Protein AF-A0A8J2PSC1-F1 (afdb_monomer_lite)

Organism: NCBI:txid39272

pLDDT: mean 85.99, std 9.08, range [53.31, 95.19]

Secondary structure (DSSP, 8-state):
--TT--HHHHHHHHHHHHH-HHHHHHHHHHHHHHH--SS-HHHHHHHHHHHHHHTTTTTTTS-GGGG--HHHHTTHHHHHHHHHHHHHHTT-

Sequence (92 aa):
DILELTEKKLEDAIQEIIGNPSYRSSVKKLSTLYRDQKQEPVDTAIFWTEYLLRHKGARHLRSAARNLNFFQYHSLDVIGFIIGLLLCIAGF

Foldseek 3Di:
DVVPDDPVVVVVVVCVCVVDCVNVVVVVVVVVVVCPDPDDPVVVVVVVVVVCVVCVRPPVPPPPLVVDDPCVNVVVVVVVVVVVVVVVVVPD

Structure (mmCIF, N/CA/C/O backbone):
data_AF-A0A8J2PSC1-F1
#
_entry.id   AF-A0A8J2PSC1-F1
#
loop_
_atom_site.group_PDB
_atom_site.id
_atom_site.type_symbol
_atom_site.label_atom_id
_atom_site.label_alt_id
_atom_site.label_comp_id
_atom_site.label_asym_id
_atom_site.label_entity_id
_atom_site.label_seq_id
_atom_site.pdbx_PDB_ins_code
_atom_site.Cartn_x
_atom_site.Cartn_y
_atom_site.Cartn_z
_atom_site.occupancy
_atom_site.B_iso_or_equiv
_atom_site.auth_seq_id
_atom_site.auth_comp_id
_atom_site.auth_asym_id
_atom_site.auth_atom_id
_atom_site.pdbx_PDB_model_num
ATOM 1 N N . ASP A 1 1 ? 6.936 -13.043 12.257 1.00 53.31 1 ASP A N 1
ATOM 2 C CA . ASP A 1 1 ? 5.718 -12.230 12.462 1.00 53.31 1 ASP A CA 1
ATOM 3 C C . ASP A 1 1 ? 4.356 -12.885 12.284 1.00 53.31 1 ASP A C 1
ATOM 5 O O . ASP A 1 1 ? 3.390 -12.300 12.739 1.00 53.31 1 ASP A O 1
ATOM 9 N N . ILE A 1 2 ? 4.229 -14.114 11.776 1.00 60.62 2 ILE A N 1
ATOM 10 C CA . ILE A 1 2 ? 2.997 -14.920 11.977 1.00 60.62 2 ILE A CA 1
ATOM 11 C C . ILE A 1 2 ? 3.137 -15.955 13.105 1.00 60.62 2 ILE A C 1
ATOM 13 O O . ILE A 1 2 ? 2.144 -16.422 13.645 1.00 60.62 2 ILE A O 1
ATOM 17 N N . LEU A 1 3 ? 4.376 -16.268 13.500 1.00 68.50 3 LEU A N 1
ATOM 18 C CA . LEU A 1 3 ? 4.700 -17.229 14.563 1.00 68.50 3 LEU A CA 1
ATOM 19 C C . LEU A 1 3 ? 4.513 -16.665 15.986 1.00 68.50 3 LEU A C 1
ATOM 21 O O . LEU A 1 3 ? 4.522 -17.426 16.944 1.00 68.50 3 LEU A O 1
ATOM 25 N N . GLU A 1 4 ? 4.336 -15.348 16.127 1.00 74.50 4 GLU A N 1
ATOM 26 C CA . GLU A 1 4 ? 4.129 -14.671 17.418 1.00 74.50 4 GLU A CA 1
ATOM 27 C C . GLU A 1 4 ? 2.653 -14.382 17.743 1.00 74.50 4 GLU A C 1
ATOM 29 O O . GLU A 1 4 ? 2.354 -13.751 18.762 1.00 74.50 4 GLU A O 1
ATOM 34 N N . LEU A 1 5 ? 1.722 -14.802 16.882 1.00 78.25 5 LEU A N 1
ATOM 35 C CA . LEU A 1 5 ? 0.299 -14.557 17.082 1.00 78.25 5 LEU A CA 1
ATOM 36 C C . LEU A 1 5 ? -0.244 -15.526 18.145 1.00 78.25 5 LEU A C 1
ATOM 38 O O . LEU A 1 5 ? -0.586 -16.669 17.855 1.00 78.25 5 LEU A O 1
ATOM 42 N N . THR A 1 6 ? -0.277 -15.083 19.399 1.00 87.75 6 THR A N 1
ATOM 43 C CA . THR A 1 6 ? -0.861 -15.836 20.520 1.00 87.75 6 THR A CA 1
ATOM 44 C C . THR A 1 6 ? -2.317 -15.426 20.732 1.00 87.75 6 THR A C 1
ATOM 46 O O . THR A 1 6 ? -2.656 -14.263 20.524 1.00 87.75 6 THR A O 1
ATOM 49 N N . GLU A 1 7 ? -3.159 -16.348 21.210 1.00 86.12 7 GLU A N 1
ATOM 50 C CA . GLU A 1 7 ? -4.571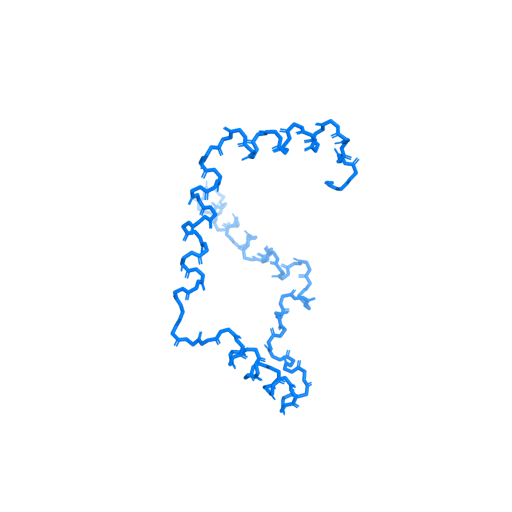 -16.100 21.557 1.00 86.12 7 GLU A CA 1
ATOM 51 C C . GLU A 1 7 ? -4.745 -14.835 22.408 1.00 86.12 7 GLU A C 1
ATOM 53 O O . GLU A 1 7 ? -5.508 -13.946 22.047 1.00 86.12 7 GLU A O 1
ATOM 58 N N . LYS A 1 8 ? -3.929 -14.689 23.457 1.00 87.50 8 LYS A N 1
ATOM 59 C CA . LYS A 1 8 ? -3.953 -13.518 24.337 1.00 87.50 8 LYS A CA 1
ATOM 60 C C . LYS A 1 8 ? -3.654 -12.199 23.614 1.00 87.50 8 LYS A C 1
ATOM 62 O O . LYS A 1 8 ? -4.365 -11.226 23.810 1.00 87.50 8 LYS A O 1
ATOM 67 N N . LYS A 1 9 ? -2.642 -12.163 22.734 1.00 87.38 9 LYS A N 1
ATOM 68 C CA . LYS A 1 9 ? -2.323 -10.955 21.946 1.00 87.38 9 LYS A CA 1
ATOM 69 C C . LYS A 1 9 ? -3.473 -10.581 21.006 1.00 87.38 9 LYS A C 1
ATOM 71 O O . LYS A 1 9 ? -3.712 -9.400 20.777 1.00 87.38 9 LYS A O 1
ATOM 76 N N . LEU A 1 10 ? -4.158 -11.578 20.443 1.00 89.31 10 LEU A N 1
ATOM 77 C CA . LEU A 1 10 ? -5.323 -11.353 19.591 1.00 89.31 10 LEU A CA 1
ATOM 78 C C . LEU A 1 10 ? -6.507 -10.816 20.404 1.00 89.31 10 LEU A C 1
ATOM 80 O O . LEU A 1 10 ? -7.150 -9.864 19.971 1.00 89.31 10 LEU A O 1
ATOM 84 N N . GLU A 1 11 ? -6.775 -11.397 21.572 1.00 92.25 11 GLU A N 1
ATOM 85 C CA . GLU A 1 11 ? -7.831 -10.941 22.477 1.00 92.25 11 GLU A CA 1
ATOM 86 C C . GLU A 1 11 ? -7.591 -9.500 22.941 1.00 92.25 11 GLU A C 1
ATOM 88 O O . GLU A 1 11 ? -8.478 -8.658 22.791 1.00 92.25 11 GLU A O 1
ATOM 93 N N . ASP A 1 12 ? -6.377 -9.196 23.406 1.00 91.19 12 ASP A N 1
ATOM 94 C CA . ASP A 1 12 ? -5.980 -7.857 23.849 1.00 91.19 12 ASP A CA 1
ATOM 95 C C . ASP A 1 12 ? -6.154 -6.828 22.716 1.00 91.19 12 ASP A C 1
ATOM 97 O O . ASP A 1 12 ? -6.746 -5.766 22.914 1.00 91.19 12 ASP A O 1
ATOM 101 N N . ALA A 1 13 ? -5.726 -7.166 21.493 1.00 89.25 13 ALA A N 1
ATOM 102 C CA . ALA A 1 13 ? -5.881 -6.297 20.327 1.00 89.25 13 ALA A CA 1
ATOM 103 C C . ALA A 1 13 ? -7.356 -6.072 19.945 1.00 89.25 13 ALA A C 1
ATOM 105 O O . ALA A 1 13 ? -7.747 -4.963 19.577 1.00 89.25 13 ALA A O 1
ATOM 106 N N . ILE A 1 14 ? -8.202 -7.105 20.032 1.00 89.88 14 ILE A N 1
ATOM 107 C CA . ILE A 1 14 ? -9.641 -6.974 19.768 1.00 89.88 14 ILE A CA 1
ATOM 108 C C . ILE A 1 14 ? -10.290 -6.070 20.821 1.00 89.88 14 ILE A C 1
ATOM 110 O O . ILE A 1 14 ? -11.062 -5.175 20.464 1.00 89.88 14 ILE A O 1
ATOM 114 N N . GLN A 1 15 ? -9.967 -6.268 22.101 1.00 92.69 15 GLN A N 1
ATOM 115 C CA . GLN A 1 15 ? -10.481 -5.431 23.184 1.00 92.69 15 GLN A CA 1
ATOM 116 C C . GLN A 1 15 ? -10.035 -3.972 23.032 1.00 92.69 15 GLN A C 1
ATOM 118 O O . GLN A 1 15 ? -10.849 -3.069 23.223 1.00 92.69 15 GLN A O 1
ATOM 123 N N . GLU A 1 16 ? -8.794 -3.725 22.611 1.00 91.94 16 GLU A N 1
ATOM 124 C CA . GLU A 1 16 ? -8.286 -2.381 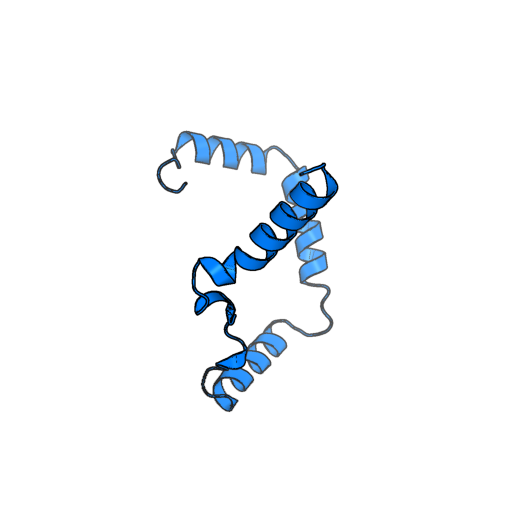22.322 1.00 91.94 16 GLU A CA 1
ATOM 125 C C . GLU A 1 16 ? -9.071 -1.704 21.187 1.00 91.94 16 GLU A C 1
ATOM 127 O O . GLU A 1 16 ? -9.534 -0.569 21.334 1.00 91.94 16 GLU A O 1
ATOM 132 N N . ILE A 1 17 ? -9.279 -2.407 20.069 1.00 91.69 17 ILE A N 1
ATOM 133 C CA . ILE A 1 17 ? -9.999 -1.872 18.904 1.00 91.69 17 ILE A CA 1
ATOM 134 C C . ILE A 1 17 ? -11.464 -1.566 19.245 1.00 91.69 17 ILE A C 1
ATOM 136 O O . ILE A 1 17 ? -12.005 -0.557 18.787 1.00 91.69 17 ILE A O 1
ATOM 140 N N . ILE A 1 18 ? -12.118 -2.425 20.034 1.00 91.38 18 ILE A N 1
ATOM 141 C CA . ILE A 1 18 ? -13.512 -2.230 20.457 1.00 91.38 18 ILE A CA 1
ATOM 142 C C . ILE A 1 18 ? -13.614 -1.113 21.504 1.00 91.38 18 ILE A C 1
ATOM 144 O O . ILE A 1 18 ? -14.538 -0.300 21.446 1.00 91.38 18 ILE A O 1
ATOM 148 N N . GLY A 1 19 ? -12.675 -1.065 22.451 1.00 90.00 19 GLY A N 1
ATOM 149 C CA . GLY A 1 19 ? -12.681 -0.121 23.566 1.00 90.00 19 GLY A CA 1
ATOM 150 C C . GLY A 1 19 ? -12.301 1.304 23.171 1.00 90.00 19 GLY A C 1
ATOM 151 O O . GLY A 1 19 ? -12.770 2.257 23.794 1.00 90.00 19 GLY A O 1
ATOM 152 N N . ASN A 1 20 ? -11.489 1.481 22.126 1.00 92.69 20 ASN A N 1
ATOM 153 C CA . ASN A 1 20 ? -11.023 2.794 21.700 1.00 92.69 20 ASN A CA 1
ATOM 154 C C . ASN A 1 20 ? -11.802 3.316 20.468 1.00 92.69 20 ASN A C 1
ATOM 156 O O . ASN A 1 20 ? -11.583 2.871 19.335 1.00 92.69 20 ASN A O 1
ATOM 160 N N . PRO A 1 21 ? -12.664 4.342 20.628 1.00 90.19 21 PRO A N 1
ATOM 161 C CA . PRO A 1 21 ? -13.478 4.875 19.533 1.00 90.19 21 PRO A CA 1
ATOM 162 C C . PRO A 1 21 ? -12.657 5.557 18.423 1.00 90.19 21 PRO A C 1
ATOM 164 O O . PRO A 1 21 ? -13.176 5.766 17.319 1.00 90.19 21 PRO A O 1
ATOM 167 N N . SER A 1 22 ? -11.381 5.879 18.673 1.00 92.19 22 SER A N 1
ATOM 168 C CA . SER A 1 22 ? -10.470 6.457 17.680 1.00 92.19 22 SER A CA 1
ATOM 169 C C . SER A 1 22 ? -10.323 5.559 16.450 1.00 92.19 22 SER A C 1
ATOM 171 O O . SER A 1 22 ? -10.427 6.053 15.321 1.00 92.19 22 SER A O 1
ATOM 173 N N . TYR A 1 23 ? -10.206 4.237 16.640 1.00 90.62 23 TYR A N 1
ATOM 174 C CA . TYR A 1 23 ? -10.115 3.275 15.535 1.00 90.62 23 TYR A CA 1
ATOM 175 C C . TYR A 1 23 ? -11.358 3.333 14.652 1.00 90.62 23 TYR A C 1
ATOM 177 O O . TYR A 1 23 ? -11.255 3.479 13.433 1.00 90.62 23 TYR A O 1
ATOM 185 N N . ARG A 1 24 ? -12.550 3.329 15.260 1.00 90.56 24 ARG A N 1
ATOM 186 C CA . ARG A 1 24 ? -13.816 3.428 14.525 1.00 90.56 24 ARG A CA 1
ATOM 187 C C . ARG A 1 24 ? -13.924 4.738 13.745 1.00 90.56 24 ARG A C 1
ATOM 189 O O . ARG A 1 24 ? -14.357 4.728 12.593 1.00 90.56 24 ARG A O 1
ATOM 196 N N . SER A 1 25 ? -13.540 5.861 14.353 1.00 93.06 25 SER A N 1
ATOM 197 C CA . SER A 1 25 ? -13.587 7.172 13.693 1.00 93.06 25 SER A CA 1
ATOM 198 C C . SER A 1 25 ? -12.616 7.263 12.509 1.00 93.06 25 SER A C 1
ATOM 200 O O . SER A 1 25 ? -12.995 7.738 11.436 1.00 93.06 25 SER A O 1
ATOM 202 N N . SER A 1 26 ? -11.409 6.714 12.664 1.00 93.44 26 SER A N 1
ATOM 203 C CA . SER A 1 26 ? -10.376 6.674 11.629 1.00 93.44 26 SER A CA 1
ATOM 204 C C . SER A 1 26 ? -10.793 5.784 10.462 1.00 93.44 26 SER A C 1
ATOM 206 O O . SER A 1 26 ? -10.733 6.215 9.311 1.00 93.44 26 SER A O 1
ATOM 208 N N . VAL A 1 27 ? -11.314 4.585 10.747 1.00 93.44 27 VAL A N 1
ATOM 209 C CA . VAL A 1 27 ? -11.840 3.668 9.723 1.00 93.44 27 VAL A CA 1
ATOM 210 C C . VAL A 1 27 ? -13.028 4.287 8.993 1.00 93.44 27 VAL A C 1
ATOM 212 O O . VAL A 1 27 ? -13.119 4.182 7.773 1.00 93.44 27 VAL A O 1
ATOM 215 N N . LYS A 1 28 ? -13.924 4.988 9.698 1.00 95.00 28 LYS A N 1
ATOM 216 C CA . LYS A 1 28 ? -15.051 5.681 9.063 1.00 95.00 28 LYS A CA 1
ATOM 217 C C . LYS A 1 28 ? -14.576 6.793 8.128 1.00 95.00 28 LYS A C 1
ATOM 219 O O . LYS A 1 28 ? -15.060 6.874 7.005 1.00 95.00 28 LYS A O 1
ATOM 224 N N . LYS A 1 29 ? -13.611 7.613 8.558 1.00 95.19 29 LYS A N 1
ATOM 225 C CA . LYS A 1 29 ? -13.012 8.664 7.721 1.00 95.19 29 LYS A CA 1
ATOM 226 C C . LYS A 1 29 ? -12.347 8.073 6.478 1.00 95.19 29 LYS A C 1
ATOM 228 O O . LYS A 1 29 ? -12.585 8.557 5.375 1.00 95.19 29 LYS A O 1
ATOM 233 N N . LEU A 1 30 ? -11.565 7.008 6.655 1.00 94.12 30 LEU A N 1
ATOM 234 C CA . LEU A 1 30 ? -10.930 6.284 5.557 1.00 94.12 30 LEU A CA 1
ATOM 235 C C . LEU A 1 30 ? -11.971 5.694 4.598 1.00 94.12 30 LEU A C 1
ATOM 237 O O . LEU A 1 30 ? -11.822 5.813 3.389 1.00 94.12 30 LEU A O 1
ATOM 241 N N . SER A 1 31 ? -13.050 5.113 5.124 1.00 93.25 31 SER A N 1
ATOM 242 C CA . SER A 1 31 ? -14.140 4.563 4.316 1.00 93.25 31 SER A CA 1
ATOM 243 C C . SER A 1 31 ? -14.831 5.633 3.474 1.00 93.25 31 SER A C 1
ATOM 245 O O . SER A 1 31 ? -15.133 5.370 2.312 1.00 93.25 31 SER A O 1
ATOM 247 N N . THR A 1 32 ? -15.064 6.827 4.027 1.00 93.50 32 THR A N 1
ATOM 248 C CA . THR A 1 32 ? -15.630 7.949 3.268 1.00 93.50 32 THR A CA 1
ATOM 249 C C . THR A 1 32 ? -14.696 8.374 2.142 1.00 93.50 32 THR A C 1
ATOM 251 O O . THR A 1 32 ? -15.140 8.451 1.006 1.00 93.50 32 THR A O 1
ATOM 254 N N . LEU A 1 33 ? -13.406 8.574 2.434 1.00 91.81 33 LEU A N 1
ATOM 255 C CA . LEU A 1 33 ? -12.397 8.930 1.427 1.00 91.81 33 LEU A CA 1
ATOM 256 C C . LEU A 1 33 ? -12.275 7.876 0.322 1.00 91.81 33 LEU A C 1
ATOM 258 O O . LEU A 1 33 ? -12.168 8.222 -0.844 1.00 91.81 33 LEU A O 1
ATOM 262 N N . TYR A 1 34 ? -12.317 6.590 0.676 1.00 87.44 34 TYR A N 1
ATOM 263 C CA . TYR A 1 34 ? -12.231 5.500 -0.296 1.00 87.44 34 TYR A CA 1
ATOM 264 C C . TYR A 1 34 ? -13.452 5.439 -1.222 1.00 87.44 34 TYR A C 1
ATOM 266 O O . TYR A 1 34 ? -13.336 5.074 -2.384 1.00 87.44 34 TYR A O 1
ATOM 274 N N . ARG A 1 35 ? -14.637 5.793 -0.714 1.00 88.75 35 ARG A N 1
ATOM 275 C CA . ARG A 1 35 ? -15.869 5.862 -1.515 1.00 88.75 35 ARG A CA 1
ATOM 276 C C . ARG A 1 35 ? -15.994 7.165 -2.301 1.00 88.75 35 ARG A C 1
ATOM 278 O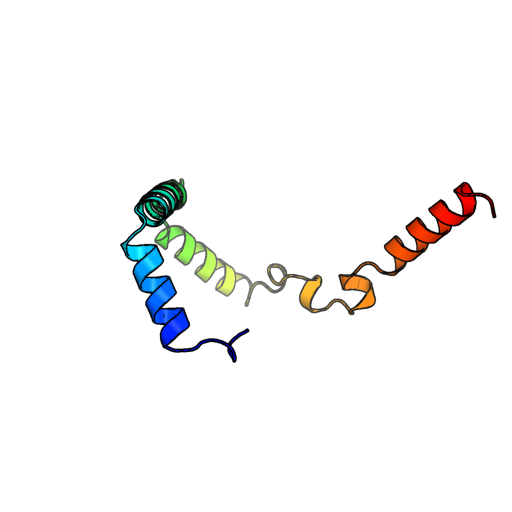 O . ARG A 1 35 ? -16.778 7.212 -3.242 1.00 88.75 35 ARG A O 1
ATOM 285 N N . ASP A 1 36 ? -15.236 8.193 -1.929 1.00 89.25 36 ASP A N 1
ATOM 286 C CA . ASP A 1 36 ? -15.175 9.486 -2.609 1.00 89.25 36 ASP A CA 1
ATOM 287 C C . ASP A 1 36 ? -14.282 9.404 -3.856 1.00 89.25 36 ASP A C 1
ATOM 289 O O . ASP A 1 36 ? -13.209 9.998 -3.959 1.00 89.25 36 ASP A O 1
ATOM 293 N N . GLN A 1 37 ? -14.717 8.589 -4.811 1.00 85.00 37 GLN A N 1
ATOM 294 C CA . GLN A 1 37 ? -14.061 8.398 -6.095 1.00 85.00 37 GLN A CA 1
ATOM 295 C C . GLN A 1 37 ? -15.032 8.718 -7.232 1.00 85.00 37 GLN A C 1
ATOM 297 O O . GLN A 1 37 ? -16.221 8.422 -7.164 1.00 85.00 37 GLN A O 1
ATOM 302 N N . LYS A 1 38 ? -14.514 9.338 -8.301 1.00 84.06 38 LYS A N 1
ATOM 303 C CA . LYS A 1 38 ? -15.325 9.810 -9.441 1.00 84.06 38 LYS A CA 1
ATOM 304 C C . LYS A 1 38 ? -15.994 8.683 -10.230 1.00 84.06 38 LYS A C 1
ATOM 306 O O . LYS A 1 38 ? -16.996 8.931 -10.891 1.00 84.06 38 LYS A O 1
ATOM 311 N N . GLN A 1 39 ? -15.408 7.488 -10.213 1.00 86.31 39 GLN A N 1
ATOM 312 C CA . GLN A 1 39 ? -15.932 6.305 -10.888 1.00 86.31 39 GLN A CA 1
ATOM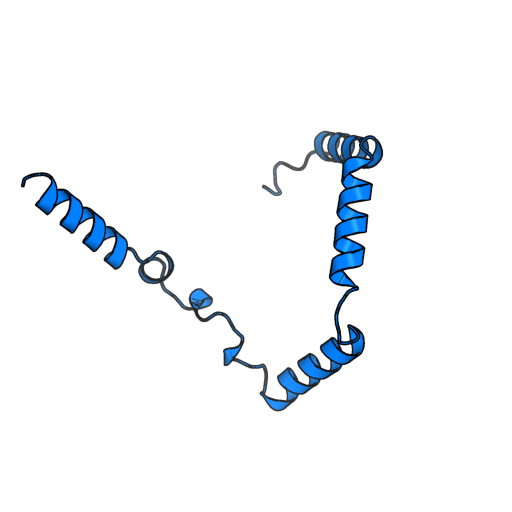 313 C C . GLN A 1 39 ? -16.388 5.275 -9.867 1.00 86.31 39 GLN A C 1
ATOM 315 O O . GLN A 1 39 ? -15.767 5.095 -8.816 1.00 86.31 39 GLN A O 1
ATOM 320 N N . GLU A 1 40 ? -17.460 4.575 -10.211 1.00 89.25 40 GLU A N 1
ATOM 321 C CA . GLU A 1 40 ? -18.009 3.519 -9.383 1.00 89.25 40 GLU A CA 1
ATOM 322 C C . GLU A 1 40 ? -17.019 2.320 -9.340 1.00 89.25 40 GLU A C 1
ATOM 324 O O . GLU A 1 40 ? -16.317 2.039 -10.327 1.00 89.25 40 GLU A O 1
ATOM 329 N N . PRO A 1 41 ? -16.836 1.668 -8.174 1.00 87.50 41 PRO A N 1
ATOM 330 C CA . PRO A 1 41 ? -15.864 0.584 -8.024 1.00 87.50 41 PRO A CA 1
ATOM 331 C C . PRO A 1 41 ? -16.073 -0.607 -8.970 1.00 87.50 41 PRO A C 1
ATOM 333 O O . PRO A 1 41 ? -15.087 -1.186 -9.433 1.00 87.50 41 PRO A O 1
ATOM 336 N N . VAL A 1 42 ? -17.321 -0.980 -9.268 1.00 90.31 42 VAL A N 1
ATOM 337 C CA . VAL A 1 42 ? -17.658 -2.066 -10.200 1.00 90.31 42 VAL A CA 1
ATOM 338 C C . VAL A 1 42 ? -17.276 -1.677 -11.621 1.00 90.31 42 VAL A C 1
ATOM 340 O O . VAL A 1 42 ? -16.604 -2.464 -12.286 1.00 90.31 42 VAL A O 1
ATOM 343 N N . ASP A 1 43 ? -17.582 -0.456 -12.061 1.00 92.31 43 ASP A N 1
ATOM 344 C CA . ASP A 1 43 ? -17.160 0.031 -13.383 1.00 92.31 43 ASP A CA 1
ATOM 345 C C . ASP A 1 43 ? -15.632 -0.010 -13.540 1.00 92.31 43 ASP A C 1
ATOM 347 O O . ASP A 1 43 ? -15.092 -0.444 -14.562 1.00 92.31 43 ASP A O 1
ATOM 351 N N . THR A 1 44 ? -14.913 0.380 -12.485 1.00 90.31 44 THR A N 1
ATOM 352 C CA . THR A 1 44 ? -13.446 0.319 -12.445 1.00 90.31 44 THR A CA 1
ATOM 353 C C . THR A 1 44 ? -12.947 -1.127 -12.551 1.00 90.31 44 THR A C 1
ATOM 355 O O . THR A 1 44 ? -12.006 -1.412 -13.295 1.00 90.31 44 THR A O 1
ATOM 358 N N . ALA A 1 45 ? -13.585 -2.064 -11.845 1.00 92.19 45 ALA A N 1
ATOM 359 C CA . ALA A 1 45 ? -13.238 -3.482 -11.894 1.00 92.19 45 ALA A CA 1
ATOM 360 C C . ALA A 1 45 ? -13.522 -4.112 -13.269 1.00 92.19 45 ALA A C 1
ATOM 362 O O . ALA A 1 45 ? -12.707 -4.903 -13.756 1.00 92.19 45 ALA A O 1
ATOM 363 N N . ILE A 1 46 ? -14.628 -3.735 -13.920 1.00 93.94 46 ILE A N 1
ATOM 364 C CA . ILE A 1 46 ? -14.950 -4.152 -15.292 1.00 93.94 46 ILE A CA 1
ATOM 365 C C . ILE A 1 46 ? -13.863 -3.650 -16.240 1.00 93.94 46 ILE A C 1
ATOM 367 O O . ILE A 1 46 ? -13.266 -4.450 -16.964 1.00 93.94 46 ILE A O 1
ATOM 371 N N . PHE A 1 47 ? -13.526 -2.358 -16.172 1.00 92.44 47 PHE A N 1
ATOM 372 C CA . PHE A 1 47 ? -12.479 -1.768 -17.001 1.00 92.44 47 PHE A CA 1
ATOM 373 C C . PHE A 1 47 ? -11.145 -2.515 -16.871 1.00 92.44 47 PHE A C 1
ATOM 375 O O . PHE A 1 47 ? -10.553 -2.893 -17.884 1.00 92.44 47 PHE A O 1
ATOM 382 N N . TRP A 1 48 ? -10.674 -2.771 -15.645 1.00 89.62 48 TRP A N 1
ATOM 383 C CA . TRP A 1 48 ? -9.401 -3.467 -15.429 1.00 89.62 48 TRP A CA 1
ATOM 384 C C . TRP A 1 48 ? -9.446 -4.932 -15.865 1.00 89.62 48 TRP A C 1
ATOM 386 O O . TRP A 1 48 ? -8.467 -5.422 -16.431 1.00 89.62 48 TRP A O 1
ATOM 396 N N . THR A 1 49 ? -10.574 -5.618 -15.666 1.00 91.19 49 THR A N 1
ATOM 397 C CA . THR A 1 49 ? -10.784 -6.985 -16.167 1.00 91.19 49 THR A CA 1
ATOM 398 C C . THR A 1 49 ? -10.683 -7.031 -17.688 1.00 91.19 49 THR A C 1
ATOM 400 O O . THR A 1 49 ? -9.913 -7.818 -18.242 1.00 91.19 49 THR A O 1
ATOM 403 N N . GLU A 1 50 ? -11.401 -6.154 -18.385 1.00 92.31 50 GLU A N 1
ATOM 404 C CA . GLU A 1 50 ? -11.334 -6.083 -19.840 1.00 92.31 50 GLU A CA 1
ATOM 405 C C . GLU A 1 50 ? -9.948 -5.667 -20.338 1.00 92.31 50 GLU A C 1
ATOM 407 O O . GLU A 1 50 ? -9.460 -6.191 -21.339 1.00 92.31 50 GLU A O 1
ATOM 412 N N . TYR A 1 51 ? -9.289 -4.739 -19.643 1.00 89.75 51 TYR A N 1
ATOM 413 C CA . TYR A 1 51 ? -7.929 -4.314 -19.955 1.00 89.75 51 TYR A CA 1
ATOM 414 C C . TYR A 1 51 ? -6.943 -5.485 -19.854 1.00 89.75 51 TYR A C 1
ATOM 416 O O . TYR A 1 51 ? -6.132 -5.703 -20.756 1.00 89.75 51 TYR A O 1
ATOM 424 N N . LEU A 1 52 ? -7.046 -6.293 -18.796 1.00 89.50 52 LEU A N 1
ATOM 425 C CA . LEU A 1 52 ? -6.239 -7.500 -18.616 1.00 89.50 52 LEU A CA 1
ATOM 426 C C . LEU A 1 52 ? -6.464 -8.514 -19.743 1.00 89.50 52 LEU A C 1
ATOM 428 O O . LEU A 1 52 ? -5.487 -9.078 -20.246 1.00 89.50 52 LEU A O 1
ATOM 432 N N . LEU A 1 53 ? -7.718 -8.713 -20.161 1.00 89.00 53 LEU A N 1
ATOM 433 C CA . LEU A 1 53 ? -8.076 -9.603 -21.269 1.00 89.00 53 LEU A CA 1
ATOM 434 C C . LEU A 1 53 ? -7.535 -9.085 -22.611 1.00 89.00 53 LEU A C 1
ATOM 436 O O . LEU A 1 53 ? -6.872 -9.832 -23.334 1.00 89.00 53 LEU A O 1
ATOM 440 N N . ARG A 1 54 ? -7.735 -7.795 -22.916 1.00 89.75 54 ARG A N 1
ATOM 441 C CA . ARG A 1 54 ? -7.240 -7.147 -24.145 1.00 89.75 54 ARG A CA 1
ATOM 442 C C . ARG A 1 54 ? -5.716 -7.196 -24.257 1.00 89.75 54 ARG A C 1
ATOM 444 O O . ARG A 1 54 ? -5.186 -7.404 -25.345 1.00 89.75 54 ARG A O 1
ATOM 451 N N . HIS A 1 55 ? -5.010 -7.062 -23.137 1.00 87.81 55 HIS A N 1
ATOM 452 C CA . HIS A 1 55 ? -3.546 -7.017 -23.096 1.00 87.81 55 HIS A CA 1
ATOM 453 C C . HIS A 1 55 ? -2.896 -8.316 -22.593 1.00 87.81 55 HIS A C 1
ATOM 455 O O . HIS A 1 55 ? -1.746 -8.284 -22.150 1.00 87.81 55 HIS A O 1
ATOM 461 N N . LYS A 1 56 ? -3.610 -9.455 -22.655 1.00 82.12 56 LYS A N 1
ATOM 462 C CA . LYS A 1 56 ? -3.113 -10.809 -22.326 1.00 82.12 56 LYS A CA 1
ATOM 463 C C . LYS A 1 56 ? -2.274 -10.846 -21.036 1.00 82.12 56 LYS A C 1
ATOM 465 O O . LYS A 1 56 ? -1.142 -11.329 -21.022 1.00 82.12 56 LYS A O 1
ATOM 470 N N . GLY A 1 57 ? -2.831 -10.299 -19.953 1.00 75.50 57 GLY A N 1
ATOM 471 C CA . GLY A 1 57 ? -2.211 -10.305 -18.623 1.00 75.50 57 GLY A CA 1
ATOM 472 C C . GLY A 1 57 ? -1.334 -9.093 -18.297 1.00 75.50 57 GLY A C 1
ATOM 473 O O . GLY A 1 57 ? -0.596 -9.150 -17.315 1.00 75.50 57 GLY A O 1
ATOM 474 N N . ALA A 1 58 ? -1.405 -8.023 -19.105 1.00 77.94 58 ALA A N 1
ATOM 475 C CA . ALA A 1 58 ? -0.828 -6.701 -18.834 1.00 77.94 58 ALA A CA 1
ATOM 476 C C . ALA A 1 58 ? 0.581 -6.779 -18.222 1.00 77.94 58 ALA A C 1
ATOM 478 O O . ALA A 1 58 ? 0.847 -6.304 -17.116 1.00 77.94 58 ALA A O 1
ATOM 479 N N . ARG A 1 59 ? 1.496 -7.446 -18.937 1.00 66.50 59 ARG A N 1
ATOM 480 C CA . ARG A 1 59 ? 2.844 -7.768 -18.442 1.00 66.50 59 ARG A CA 1
ATOM 481 C C . ARG A 1 59 ? 3.638 -6.516 -18.035 1.00 66.50 59 ARG A C 1
ATOM 483 O O . ARG A 1 59 ? 4.526 -6.629 -17.197 1.00 66.50 59 ARG A O 1
ATOM 490 N N . HIS A 1 60 ? 3.269 -5.351 -18.570 1.00 75.19 60 HIS A N 1
ATOM 491 C CA . HIS A 1 60 ? 3.788 -4.020 -18.240 1.00 75.19 60 HIS A CA 1
ATOM 492 C C . HIS A 1 60 ? 3.274 -3.427 -16.918 1.00 75.19 60 HIS A C 1
ATOM 494 O O . HIS A 1 60 ? 3.948 -2.576 -16.356 1.00 75.19 60 HIS A O 1
ATOM 500 N N . LEU A 1 61 ? 2.130 -3.875 -16.384 1.00 74.50 61 LEU A N 1
ATOM 501 C CA . LEU A 1 61 ? 1.653 -3.480 -15.046 1.00 74.50 61 LEU A CA 1
ATOM 502 C C . LEU A 1 61 ? 2.366 -4.243 -13.924 1.00 74.50 61 LEU A C 1
ATOM 504 O O . LEU A 1 61 ? 2.255 -3.901 -12.747 1.00 74.50 61 LEU A O 1
ATOM 508 N N . ARG A 1 62 ? 3.104 -5.307 -14.261 1.00 73.56 62 ARG A N 1
ATOM 509 C CA . ARG A 1 62 ? 3.928 -6.007 -13.279 1.00 73.56 62 ARG A CA 1
ATOM 510 C C . ARG A 1 62 ? 5.087 -5.090 -12.912 1.00 73.56 62 ARG A C 1
ATOM 512 O O . ARG A 1 62 ? 5.882 -4.743 -13.777 1.00 73.56 62 ARG A O 1
ATOM 519 N N . SER A 1 63 ? 5.213 -4.770 -11.623 1.00 75.62 63 SER A N 1
ATOM 520 C CA . SER A 1 63 ? 6.381 -4.045 -11.121 1.00 75.62 63 SER A CA 1
ATOM 521 C C . SER A 1 63 ? 7.666 -4.726 -11.601 1.00 75.62 63 SER A C 1
ATOM 523 O O . SER A 1 63 ? 7.903 -5.902 -11.295 1.00 75.62 63 SER A O 1
ATOM 525 N N . ALA A 1 64 ? 8.472 -3.981 -12.362 1.00 71.00 64 ALA A N 1
ATOM 526 C CA . ALA A 1 64 ? 9.766 -4.430 -12.867 1.00 71.00 64 ALA A CA 1
ATOM 527 C C . ALA A 1 64 ? 10.726 -4.788 -11.723 1.00 71.00 64 ALA A C 1
ATOM 529 O O . ALA A 1 64 ? 11.602 -5.631 -11.904 1.00 71.00 64 ALA A O 1
ATOM 530 N N . ALA A 1 65 ? 10.484 -4.243 -10.523 1.00 67.25 65 ALA A N 1
ATOM 531 C CA . ALA A 1 65 ? 11.247 -4.522 -9.314 1.00 67.25 65 ALA A CA 1
ATOM 532 C C . ALA A 1 65 ? 11.281 -6.012 -8.938 1.00 67.25 65 ALA A C 1
ATOM 534 O O . ALA A 1 65 ? 12.249 -6.461 -8.338 1.00 67.25 65 ALA A O 1
ATOM 535 N N . ARG A 1 66 ? 10.275 -6.807 -9.339 1.00 68.19 66 ARG A N 1
ATOM 536 C CA . ARG A 1 66 ? 10.267 -8.260 -9.085 1.00 68.19 66 ARG A CA 1
ATOM 537 C C . ARG A 1 66 ? 11.327 -9.043 -9.856 1.00 68.19 66 ARG A C 1
ATOM 539 O O . ARG A 1 66 ? 11.609 -10.172 -9.480 1.00 68.19 66 ARG A O 1
ATOM 546 N N . ASN A 1 67 ? 11.864 -8.480 -10.935 1.00 74.12 67 ASN A N 1
ATOM 547 C CA . ASN A 1 67 ? 12.908 -9.119 -11.735 1.00 74.12 67 ASN A CA 1
ATOM 548 C C . ASN A 1 67 ? 14.296 -8.515 -11.463 1.00 74.12 67 ASN A C 1
ATOM 550 O O . ASN A 1 67 ? 15.255 -8.904 -12.125 1.00 74.12 67 ASN A O 1
ATOM 554 N N . LEU A 1 68 ? 14.407 -7.547 -10.544 1.00 81.31 68 LEU A N 1
ATOM 555 C CA . LEU A 1 68 ? 15.682 -6.917 -10.217 1.00 81.31 68 LEU A CA 1
ATOM 556 C C . LEU A 1 68 ? 16.482 -7.807 -9.269 1.00 81.31 68 LEU A C 1
ATOM 558 O O . LEU A 1 68 ? 15.946 -8.384 -8.323 1.00 81.31 68 LEU A O 1
ATOM 562 N N . ASN A 1 69 ? 17.787 -7.889 -9.518 1.00 80.38 69 ASN A N 1
ATOM 563 C CA . ASN A 1 69 ? 18.712 -8.547 -8.604 1.00 80.38 69 ASN A CA 1
ATOM 564 C C . ASN A 1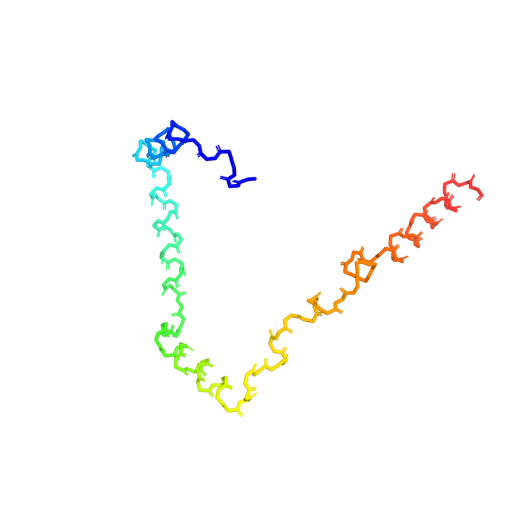 69 ? 18.850 -7.718 -7.312 1.00 80.38 69 ASN A C 1
ATOM 566 O O . ASN A 1 69 ? 18.655 -6.502 -7.343 1.00 80.38 69 ASN A O 1
ATOM 570 N N . PHE A 1 70 ? 19.237 -8.343 -6.195 1.00 80.50 70 PHE A N 1
ATOM 571 C CA . PHE A 1 70 ? 19.334 -7.684 -4.880 1.00 80.50 70 PHE A CA 1
ATOM 572 C C . PHE A 1 70 ? 20.125 -6.362 -4.929 1.00 80.50 70 PHE A C 1
ATOM 574 O O . PHE A 1 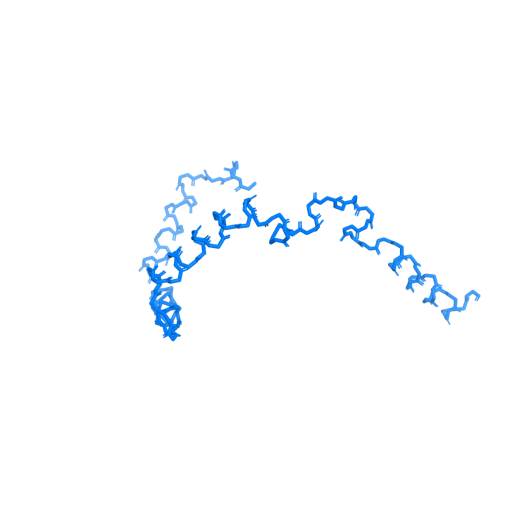70 ? 19.690 -5.350 -4.384 1.00 80.50 70 PHE A O 1
ATOM 581 N N . PHE A 1 71 ? 21.235 -6.349 -5.676 1.00 81.25 71 PHE A N 1
ATOM 582 C CA . PHE A 1 71 ? 22.081 -5.169 -5.875 1.00 81.25 71 PHE A CA 1
ATOM 583 C C . PHE A 1 71 ? 21.375 -4.003 -6.576 1.00 81.25 71 PHE A C 1
ATOM 585 O O . PHE A 1 71 ? 21.563 -2.859 -6.176 1.00 81.25 71 PHE A O 1
ATOM 592 N N . GLN A 1 72 ? 20.557 -4.289 -7.593 1.00 82.50 72 GLN A N 1
ATOM 593 C CA . GLN A 1 72 ? 19.804 -3.276 -8.341 1.00 82.50 72 GLN A CA 1
ATOM 594 C C . GLN A 1 72 ? 18.582 -2.802 -7.560 1.00 82.50 72 GLN A C 1
ATOM 596 O O . GLN A 1 72 ? 18.249 -1.625 -7.590 1.00 82.50 72 GLN A O 1
ATOM 601 N N . TYR A 1 73 ? 17.917 -3.714 -6.850 1.00 83.44 73 TYR A N 1
ATOM 602 C CA . TYR A 1 73 ? 16.757 -3.375 -6.032 1.00 83.44 73 TYR A CA 1
ATOM 603 C C . TYR A 1 73 ? 17.118 -2.397 -4.904 1.00 83.44 73 TYR A C 1
ATOM 605 O O . TYR A 1 73 ? 16.331 -1.513 -4.582 1.00 83.44 73 TYR A O 1
ATOM 613 N N . HIS A 1 74 ? 18.310 -2.547 -4.321 1.00 85.38 74 HIS A N 1
ATOM 614 C CA . HIS A 1 74 ? 18.798 -1.685 -3.245 1.00 85.38 74 HIS A CA 1
ATOM 615 C C . HIS A 1 74 ? 19.768 -0.587 -3.721 1.00 85.38 74 HIS A C 1
ATOM 617 O O . HIS A 1 74 ? 20.338 0.111 -2.888 1.00 85.38 74 HIS A O 1
ATOM 623 N N . SER A 1 75 ? 19.977 -0.438 -5.036 1.00 89.06 75 SER A N 1
ATOM 624 C CA . SER A 1 75 ? 20.888 0.552 -5.639 1.00 89.06 75 SER A CA 1
ATOM 625 C C . SER A 1 75 ? 22.249 0.648 -4.928 1.00 89.06 75 SER A C 1
ATOM 627 O O . SER A 1 75 ? 22.712 1.734 -4.566 1.00 89.06 75 SER A O 1
ATOM 629 N N . LEU A 1 76 ? 22.876 -0.506 -4.665 1.00 88.69 76 LEU A N 1
ATOM 630 C CA . LEU A 1 76 ? 24.130 -0.581 -3.900 1.00 88.69 76 LEU A CA 1
ATOM 631 C C . LEU A 1 76 ? 25.289 0.163 -4.585 1.00 88.69 76 LEU A C 1
ATOM 633 O O . LEU A 1 76 ? 26.184 0.662 -3.906 1.00 88.69 76 LEU A O 1
ATOM 637 N N . ASP A 1 77 ? 25.250 0.274 -5.911 1.00 86.62 77 ASP A N 1
ATOM 638 C CA . ASP A 1 77 ? 26.160 1.082 -6.723 1.00 86.62 77 ASP A CA 1
ATOM 639 C C . ASP A 1 77 ? 26.049 2.582 -6.406 1.00 86.62 77 ASP A C 1
ATOM 641 O O . ASP A 1 77 ? 27.061 3.247 -6.179 1.00 86.62 77 ASP A O 1
ATOM 645 N N . VAL A 1 78 ? 24.827 3.106 -6.309 1.00 90.38 78 VAL A N 1
ATOM 646 C CA . VAL A 1 78 ? 24.560 4.509 -5.963 1.00 90.38 78 VAL A CA 1
ATOM 647 C C . VAL A 1 78 ? 24.975 4.803 -4.522 1.00 90.38 78 VAL A C 1
ATOM 649 O O . VAL A 1 78 ? 25.598 5.830 -4.259 1.00 90.38 78 VAL A O 1
ATOM 652 N N . ILE A 1 79 ? 24.688 3.891 -3.588 1.00 92.19 79 ILE A N 1
ATOM 653 C CA . ILE A 1 79 ? 25.110 4.023 -2.185 1.00 92.19 79 ILE A CA 1
ATOM 654 C C . ILE A 1 79 ? 26.638 4.040 -2.088 1.00 92.19 79 ILE A C 1
ATOM 656 O O . ILE A 1 79 ? 27.201 4.905 -1.417 1.00 92.19 79 ILE A O 1
ATOM 660 N N . GLY A 1 80 ? 27.315 3.128 -2.791 1.00 92.56 80 GLY A N 1
ATOM 661 C CA . GLY A 1 80 ? 28.774 3.090 -2.850 1.00 92.56 80 GLY A CA 1
ATOM 662 C C . GLY A 1 80 ? 29.371 4.380 -3.414 1.00 92.56 80 GLY A C 1
ATOM 663 O O . GLY A 1 80 ? 30.316 4.916 -2.838 1.00 92.56 80 GLY A O 1
ATOM 664 N N . PHE A 1 81 ? 28.784 4.925 -4.485 1.00 93.38 81 PHE A N 1
ATOM 665 C CA . PHE A 1 81 ? 29.203 6.205 -5.059 1.00 93.38 81 PHE A CA 1
ATOM 666 C C . PHE A 1 81 ? 29.036 7.369 -4.071 1.00 93.38 81 PHE A C 1
ATOM 668 O O . PHE A 1 81 ? 29.958 8.164 -3.904 1.00 93.38 81 PHE A O 1
ATOM 675 N N . ILE A 1 82 ? 27.898 7.448 -3.374 1.00 94.25 82 ILE A N 1
ATOM 676 C CA . ILE A 1 82 ? 27.638 8.494 -2.372 1.00 94.25 82 ILE A CA 1
ATOM 677 C C . ILE A 1 82 ? 28.624 8.389 -1.204 1.00 94.25 82 ILE A C 1
ATOM 679 O O . ILE A 1 82 ? 29.197 9.400 -0.805 1.00 94.25 82 ILE A O 1
ATOM 683 N N . ILE A 1 83 ? 28.861 7.185 -0.674 1.00 94.19 83 ILE A N 1
ATOM 684 C CA . ILE A 1 83 ? 29.829 6.964 0.412 1.00 94.19 83 ILE A CA 1
ATOM 685 C C . ILE A 1 83 ? 31.239 7.346 -0.043 1.00 94.19 83 ILE A C 1
ATOM 687 O O . ILE A 1 83 ? 31.935 8.056 0.676 1.00 94.19 83 ILE A O 1
ATOM 691 N N . GLY A 1 84 ? 31.652 6.926 -1.240 1.00 94.25 84 GLY A N 1
ATOM 692 C CA . GLY A 1 84 ? 32.954 7.285 -1.800 1.00 94.25 84 GLY A CA 1
ATOM 693 C C . GLY A 1 84 ? 33.125 8.797 -1.944 1.00 94.25 84 GLY A C 1
ATOM 694 O O . GLY A 1 84 ? 34.136 9.344 -1.516 1.00 94.25 84 GLY A O 1
ATOM 695 N N . LEU A 1 85 ? 32.109 9.489 -2.460 1.00 93.69 85 LEU A N 1
ATOM 696 C CA . LEU A 1 85 ? 32.119 10.943 -2.607 1.00 93.69 85 LEU A CA 1
ATOM 697 C C . LEU A 1 85 ? 32.193 11.656 -1.248 1.00 93.69 85 LEU A C 1
ATOM 699 O O . LEU A 1 85 ? 32.959 12.604 -1.096 1.00 93.69 85 LEU A O 1
ATOM 703 N N . LEU A 1 86 ? 31.462 11.169 -0.242 1.00 94.31 86 LEU A N 1
ATOM 704 C CA . LEU A 1 86 ? 31.546 11.684 1.127 1.00 94.31 86 LEU A CA 1
ATOM 705 C C . LEU A 1 86 ? 32.933 11.468 1.742 1.00 94.31 86 LEU A C 1
ATOM 707 O O . LEU A 1 86 ? 33.444 12.379 2.384 1.00 94.31 86 LEU A O 1
ATOM 711 N N . LEU A 1 87 ? 33.559 10.308 1.525 1.00 93.25 87 LEU A N 1
ATOM 712 C CA . LEU A 1 87 ? 34.910 10.017 2.015 1.00 93.25 87 LEU A CA 1
ATOM 713 C C . LEU A 1 87 ? 35.975 10.885 1.330 1.00 93.25 87 LEU A C 1
ATOM 715 O O . LEU A 1 87 ? 36.860 11.394 2.010 1.00 93.25 87 LEU A O 1
ATOM 719 N N . CYS A 1 88 ? 35.857 11.121 0.020 1.00 91.56 88 CYS A N 1
ATOM 720 C CA . CYS A 1 88 ? 36.735 12.041 -0.709 1.00 91.56 88 CYS A CA 1
ATOM 721 C C . CYS A 1 88 ? 36.592 13.493 -0.226 1.00 91.56 88 CYS A C 1
ATOM 723 O O . CYS A 1 88 ? 37.577 14.214 -0.136 1.00 91.56 88 CYS A O 1
ATOM 725 N N . ILE A 1 89 ? 35.376 13.943 0.099 1.00 91.88 89 ILE A N 1
ATOM 726 C CA . ILE A 1 89 ? 35.157 15.295 0.641 1.00 91.88 89 ILE A CA 1
ATOM 727 C C . ILE A 1 89 ? 35.638 15.396 2.095 1.00 91.88 89 ILE A C 1
ATOM 729 O O . ILE A 1 89 ? 36.149 16.438 2.501 1.00 91.88 89 ILE A O 1
ATOM 733 N N . ALA A 1 90 ? 35.486 14.329 2.884 1.00 86.69 90 ALA A N 1
ATOM 734 C CA . ALA A 1 90 ? 35.863 14.285 4.297 1.00 86.69 90 ALA A CA 1
ATOM 735 C C . ALA A 1 90 ? 37.384 14.253 4.547 1.00 86.69 90 ALA A C 1
ATOM 737 O O . ALA A 1 90 ? 37.800 14.287 5.705 1.00 86.69 90 ALA A O 1
ATOM 738 N N . GLY A 1 91 ? 38.211 14.250 3.500 1.00 73.38 91 GLY A N 1
ATOM 739 C CA . GLY A 1 91 ? 39.661 14.384 3.626 1.00 73.38 91 GLY A CA 1
ATOM 740 C C . GLY A 1 91 ? 40.396 13.052 3.713 1.00 73.38 91 GLY A C 1
ATOM 741 O O . GLY A 1 91 ? 41.213 12.854 4.613 1.00 73.38 91 GLY A O 1
ATOM 742 N N . PHE A 1 92 ? 40.122 12.164 2.757 1.00 54.09 92 PHE A N 1
ATOM 743 C CA . PHE A 1 92 ? 41.212 11.435 2.111 1.00 54.09 92 PHE A CA 1
ATOM 744 C C . PHE A 1 92 ? 41.727 12.257 0.925 1.00 54.09 92 PHE A C 1
ATOM 746 O O . PHE A 1 92 ? 40.876 12.878 0.248 1.00 54.09 92 PHE A O 1
#

Radius of gyration: 23.64 Å; chains: 1; bounding box: 59×32×48 Å

InterPro domains:
  IPR002213 UDP-glucuronosyl/UDP-glucosyltransferase [PF00201] (2-89)
  IPR050271 UDP-glycosyltransferase [PTHR48043] (3-86)